Protein AF-A0AAV4QYT4-F1 (afdb_monomer_lite)

Foldseek 3Di:
DDPVVVVVVVVVVVVVVVVVVVVPDPPPVVVVVVVVVVVVVVVVVVVVCVVVDPPVPVPVCFAQDLVVCVVVVVQDFAKDWGQHPDPVCVRPIDIDTHDHDD

Sequence (102 aa):
MDSRLIVYLSLFHCFLLSINAHNGLSTDCDANTKTCNYLDIAAEMIKSAKESCHLCKNVENKPIDCEELLRNGHNTSKIYTIWPKSRILNGKPIEVFLRYGH

pLDDT: mean 82.12, std 14.62, range [45.16, 97.06]

InterPro domains:
  IPR014716 Fibrinogen, alpha/beta/gamma chain, C-terminal globular, subdomain 1 [G3DSA:3.90.215.10] (22-100)

Structure (mmCIF, N/CA/C/O backbone):
data_AF-A0AAV4QYT4-F1
#
_entry.id   AF-A0AAV4QYT4-F1
#
loop_
_atom_site.group_PDB
_atom_site.id
_atom_site.type_symbol
_atom_site.label_atom_id
_atom_site.label_alt_id
_atom_site.label_comp_id
_atom_site.label_asym_id
_atom_site.label_entity_id
_atom_site.label_seq_id
_atom_site.pdbx_PDB_ins_code
_atom_site.Cartn_x
_atom_site.Cartn_y
_atom_site.Cartn_z
_atom_site.occupancy
_atom_site.B_iso_or_equiv
_atom_site.auth_seq_id
_atom_site.auth_comp_id
_atom_site.auth_asym_id
_atom_site.auth_atom_id
_atom_site.pdbx_PDB_model_num
ATOM 1 N N . MET A 1 1 ? -66.312 -12.386 64.294 1.00 56.69 1 MET A N 1
ATOM 2 C CA . MET A 1 1 ? -65.024 -12.077 63.635 1.00 56.69 1 MET A CA 1
ATOM 3 C C . MET A 1 1 ? -64.505 -10.791 64.240 1.00 56.69 1 MET A C 1
ATOM 5 O O . MET A 1 1 ? -65.160 -9.768 64.088 1.00 56.69 1 MET A O 1
ATOM 9 N N . ASP A 1 2 ? -63.406 -10.860 64.988 1.00 82.94 2 ASP A N 1
ATOM 10 C CA . ASP A 1 2 ? -62.863 -9.709 65.710 1.00 82.94 2 ASP A CA 1
ATOM 11 C C . ASP A 1 2 ? -62.291 -8.673 64.743 1.00 82.94 2 ASP A C 1
ATOM 13 O O . ASP A 1 2 ? -61.439 -8.979 63.908 1.00 82.94 2 ASP A O 1
ATOM 17 N N . SER A 1 3 ? -62.725 -7.422 64.880 1.00 78.31 3 SER A N 1
ATOM 18 C CA . SER A 1 3 ? -62.263 -6.284 64.074 1.00 78.31 3 SER A CA 1
ATOM 19 C C . SER A 1 3 ? -60.742 -6.104 64.122 1.00 78.31 3 SER A C 1
ATOM 21 O O . SER A 1 3 ? -60.136 -5.664 63.149 1.00 78.31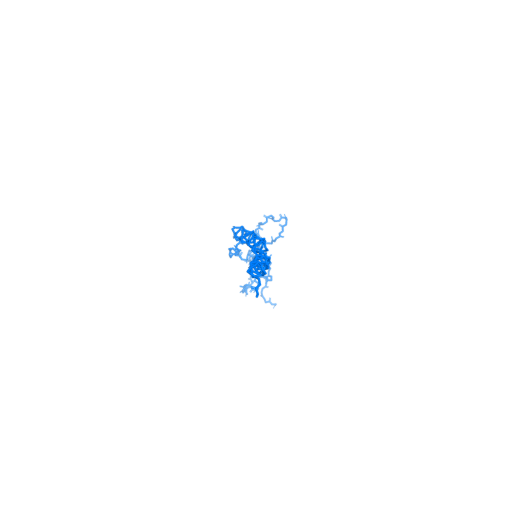 3 SER A O 1
ATOM 23 N N . ARG A 1 4 ? -60.098 -6.542 65.210 1.00 85.88 4 ARG A N 1
ATOM 24 C CA . ARG A 1 4 ? -58.635 -6.573 65.342 1.00 85.88 4 ARG A CA 1
ATOM 25 C C . ARG A 1 4 ? -57.973 -7.561 64.381 1.00 85.88 4 ARG A C 1
ATOM 27 O O . ARG A 1 4 ? -56.950 -7.231 63.793 1.00 85.88 4 ARG A O 1
ATOM 34 N N . LEU A 1 5 ? -58.574 -8.732 64.168 1.00 85.38 5 LEU A N 1
ATOM 35 C CA . LEU A 1 5 ? -58.053 -9.755 63.257 1.00 85.38 5 LEU A CA 1
ATOM 36 C C . LEU A 1 5 ? -58.064 -9.264 61.802 1.00 85.38 5 LEU A C 1
ATOM 38 O O . LEU A 1 5 ? -57.114 -9.499 61.060 1.00 85.38 5 LEU A O 1
ATOM 42 N N . ILE A 1 6 ? -59.105 -8.520 61.419 1.00 87.44 6 ILE A N 1
ATOM 43 C CA . ILE A 1 6 ? -59.235 -7.923 60.081 1.00 87.44 6 ILE A CA 1
ATOM 44 C C . ILE A 1 6 ? -58.146 -6.865 59.852 1.00 87.44 6 ILE A C 1
ATOM 46 O O . ILE A 1 6 ? -57.510 -6.853 58.799 1.00 87.44 6 ILE A O 1
ATOM 50 N N . VAL A 1 7 ? -57.874 -6.023 60.856 1.00 90.50 7 VAL A N 1
ATOM 51 C CA . VAL A 1 7 ? -56.804 -5.017 60.779 1.00 90.50 7 VAL A CA 1
ATOM 52 C C . VAL A 1 7 ? -55.437 -5.687 60.617 1.00 90.50 7 VAL A C 1
ATOM 54 O O . VAL A 1 7 ? -54.686 -5.306 59.721 1.00 90.50 7 VAL A O 1
ATOM 57 N N . TYR A 1 8 ? -55.132 -6.737 61.386 1.00 89.56 8 TYR A N 1
ATOM 58 C CA . TYR A 1 8 ? -53.863 -7.461 61.239 1.00 89.56 8 TYR A CA 1
ATOM 59 C C . TYR A 1 8 ? -53.699 -8.119 59.863 1.00 89.56 8 TYR A C 1
ATOM 61 O O . TYR A 1 8 ? -52.627 -8.020 59.268 1.00 89.56 8 TYR A O 1
ATOM 69 N N . LEU A 1 9 ? -54.758 -8.729 59.320 1.00 86.31 9 LEU A N 1
ATOM 70 C CA . LEU A 1 9 ? -54.727 -9.334 57.983 1.00 86.31 9 LEU A CA 1
ATOM 71 C C . LEU A 1 9 ? -54.516 -8.294 56.873 1.00 86.31 9 LEU A C 1
ATOM 73 O O . LEU A 1 9 ? -53.790 -8.568 55.915 1.00 86.31 9 LEU A O 1
ATOM 77 N N . SER A 1 10 ? -55.103 -7.100 57.021 1.00 83.00 10 SER A N 1
ATOM 78 C CA . SER A 1 10 ? -54.924 -5.992 56.074 1.00 83.00 10 SER A CA 1
ATOM 79 C C . SER A 1 10 ? -53.496 -5.436 56.091 1.00 83.00 10 SER A C 1
ATOM 81 O O . SER A 1 10 ? -52.894 -5.244 55.037 1.00 83.00 10 SER A O 1
ATOM 83 N N . LEU A 1 11 ? -52.909 -5.271 57.281 1.00 85.00 11 LEU A N 1
ATOM 84 C CA . LEU A 1 11 ? -51.526 -4.819 57.444 1.00 85.00 11 LEU A CA 1
ATOM 85 C C . LEU A 1 11 ? -50.533 -5.842 56.885 1.00 85.00 11 LEU A C 1
ATOM 87 O O . LEU A 1 11 ? -49.579 -5.467 56.206 1.00 85.00 11 LEU A O 1
ATOM 91 N N . PHE A 1 12 ? -50.785 -7.131 57.117 1.00 87.38 12 PHE A N 1
ATOM 92 C CA . PHE A 1 12 ? -49.956 -8.210 56.589 1.00 87.38 12 PHE A CA 1
ATOM 93 C C . PHE A 1 12 ? -50.006 -8.277 55.055 1.00 87.38 12 PHE A C 1
ATOM 95 O O . PHE A 1 12 ? -48.963 -8.398 54.416 1.00 87.38 12 PHE A O 1
ATOM 102 N N . HIS A 1 13 ? -51.186 -8.111 54.448 1.00 83.25 13 HIS A N 1
ATOM 103 C CA . HIS A 1 13 ? -51.311 -8.015 52.989 1.00 83.25 13 HIS A CA 1
ATOM 104 C C . HIS A 1 13 ? -50.561 -6.807 52.417 1.00 83.25 13 HIS A C 1
ATOM 106 O O . HIS A 1 13 ? -49.842 -6.954 51.431 1.00 83.25 13 HIS A O 1
ATOM 112 N N . CYS A 1 14 ? -50.664 -5.632 53.045 1.00 81.75 14 CYS A N 1
ATOM 113 C CA . CYS A 1 14 ? -49.904 -4.451 52.623 1.00 81.75 14 CYS A CA 1
ATOM 114 C C . CYS A 1 14 ? -48.387 -4.668 52.720 1.00 81.75 14 CYS A C 1
ATOM 116 O O . CYS A 1 14 ? -47.639 -4.257 51.829 1.00 81.75 14 CYS A O 1
ATOM 118 N N . PHE A 1 15 ? -47.924 -5.346 53.771 1.00 82.00 15 PHE A N 1
ATOM 119 C CA . PHE A 1 15 ? -46.514 -5.684 53.941 1.00 82.00 15 PHE A CA 1
ATOM 120 C C . PHE A 1 15 ? -46.019 -6.646 52.847 1.00 82.00 15 PHE A C 1
ATOM 122 O O . PHE A 1 15 ? -44.984 -6.393 52.233 1.00 82.00 15 PHE A O 1
ATOM 129 N N . LEU A 1 16 ? -46.795 -7.687 52.518 1.00 77.81 16 LEU A N 1
ATOM 130 C CA . LEU A 1 16 ? -46.474 -8.617 51.426 1.00 77.81 16 LEU A CA 1
ATOM 131 C C . LEU A 1 16 ? -46.456 -7.938 50.045 1.00 77.81 16 LEU A C 1
ATOM 133 O O . LEU A 1 16 ? -45.570 -8.217 49.237 1.00 77.81 16 LEU A O 1
ATOM 137 N N . LEU A 1 17 ? -47.383 -7.010 49.781 1.00 71.62 17 LEU A N 1
ATOM 138 C CA . LEU A 1 17 ? -47.386 -6.211 48.546 1.00 71.62 17 LEU A CA 1
ATOM 139 C C . LEU A 1 17 ? -46.139 -5.320 48.434 1.00 71.62 17 LEU A C 1
ATOM 141 O O . LEU A 1 17 ? -45.583 -5.173 47.347 1.00 71.62 17 LEU A O 1
ATOM 145 N N . SER A 1 18 ? -45.664 -4.780 49.558 1.00 71.69 18 SER A N 1
ATOM 146 C CA . SER A 1 18 ? -44.479 -3.914 49.610 1.00 71.69 18 SER A CA 1
ATOM 147 C C . SER A 1 18 ? -43.177 -4.688 49.356 1.00 71.69 18 SER A C 1
ATOM 149 O O . SER A 1 18 ? -42.279 -4.180 48.687 1.00 71.69 18 SER A O 1
ATOM 151 N N . ILE A 1 19 ? -43.086 -5.938 49.828 1.00 69.44 19 ILE A N 1
ATOM 152 C CA . ILE A 1 19 ? -41.930 -6.819 49.578 1.00 69.44 19 ILE A CA 1
ATOM 153 C C . ILE A 1 19 ? -41.856 -7.224 48.099 1.00 69.44 19 ILE A C 1
ATOM 155 O O . ILE A 1 19 ? -40.779 -7.204 47.504 1.00 69.44 19 ILE A O 1
ATOM 159 N N . ASN A 1 20 ? -42.996 -7.535 47.475 1.00 61.56 20 ASN A N 1
ATOM 160 C CA . ASN A 1 20 ? -43.037 -7.896 46.054 1.00 61.56 20 ASN A CA 1
ATOM 161 C C . ASN A 1 20 ? -42.739 -6.702 45.130 1.00 61.56 20 ASN A C 1
ATOM 163 O O . ASN A 1 20 ? -42.168 -6.894 44.059 1.00 61.56 20 ASN A O 1
ATOM 167 N N . ALA A 1 21 ? -43.065 -5.475 45.552 1.00 58.72 21 ALA A N 1
ATOM 168 C CA . ALA A 1 21 ? -42.757 -4.256 44.803 1.00 58.72 21 ALA A CA 1
ATOM 169 C C . ALA A 1 21 ? -41.251 -3.927 44.769 1.00 58.72 21 ALA A C 1
ATOM 171 O O . ALA A 1 21 ? -40.775 -3.353 43.792 1.00 58.72 21 ALA A O 1
ATOM 172 N N . HIS A 1 22 ? -40.482 -4.325 45.789 1.00 53.75 22 HIS A N 1
ATOM 173 C CA . HIS A 1 22 ? -39.031 -4.094 45.839 1.00 53.75 22 HIS A CA 1
ATOM 174 C C . HIS A 1 22 ? -38.228 -5.087 44.972 1.00 53.75 22 HIS A C 1
ATOM 176 O O . HIS A 1 22 ? -37.105 -4.797 44.570 1.00 53.75 22 HIS A O 1
ATOM 182 N N . ASN A 1 23 ? -38.812 -6.238 44.622 1.00 53.34 23 ASN A N 1
ATOM 183 C CA . ASN A 1 23 ? -38.145 -7.270 43.817 1.00 53.34 23 ASN A CA 1
ATOM 184 C C . ASN A 1 23 ? -38.396 -7.132 42.300 1.00 53.34 23 ASN A C 1
ATOM 186 O O . ASN A 1 23 ? -37.897 -7.940 41.522 1.00 53.34 23 ASN A O 1
ATOM 190 N N . GLY A 1 24 ? -39.162 -6.120 41.874 1.00 52.72 24 GLY A N 1
ATOM 191 C CA . GLY A 1 24 ? -39.573 -5.918 40.480 1.00 52.72 24 GLY A CA 1
ATOM 192 C C . GLY A 1 24 ? -38.730 -4.935 39.662 1.00 52.72 24 GLY A C 1
ATOM 193 O O . GLY A 1 24 ? -39.063 -4.692 38.506 1.00 52.72 24 GLY A O 1
ATOM 194 N N . LEU A 1 25 ? -37.660 -4.359 40.216 1.00 48.84 25 LEU A N 1
ATOM 195 C CA . LEU A 1 25 ? -36.810 -3.416 39.484 1.00 48.84 25 LEU A CA 1
ATOM 196 C C . LEU A 1 25 ? -35.329 -3.740 39.689 1.00 48.84 25 LEU A C 1
ATOM 198 O O . LEU A 1 25 ? -34.563 -2.957 40.242 1.00 48.84 25 LEU A O 1
ATOM 202 N N . SER A 1 26 ? -34.915 -4.915 39.215 1.00 45.16 26 SER A N 1
ATOM 203 C CA . SER A 1 26 ? -33.522 -5.075 38.810 1.00 45.16 26 SER A CA 1
ATOM 204 C C . SER A 1 26 ? -33.351 -4.253 37.534 1.00 45.16 26 SER A C 1
ATOM 206 O O . SER A 1 26 ? -33.827 -4.624 36.463 1.00 45.16 26 SER A O 1
ATOM 208 N N . THR A 1 27 ? -32.782 -3.059 37.677 1.00 56.50 27 THR A N 1
ATOM 209 C CA . THR A 1 27 ? -32.425 -2.182 36.566 1.00 56.50 27 THR A CA 1
ATOM 210 C C . THR A 1 27 ? -31.319 -2.844 35.747 1.00 56.50 27 THR A C 1
ATOM 212 O O . THR A 1 27 ? -30.136 -2.593 35.964 1.00 56.50 27 THR A O 1
ATOM 215 N N . ASP A 1 28 ? -31.715 -3.649 34.764 1.00 52.94 28 ASP A N 1
ATOM 216 C CA . ASP A 1 28 ? -30.861 -4.193 33.692 1.00 52.94 28 ASP A CA 1
ATOM 217 C C . ASP A 1 28 ? -30.198 -3.079 32.838 1.00 52.94 28 ASP A C 1
ATOM 219 O O . ASP A 1 28 ? -29.363 -3.299 31.963 1.00 52.94 28 ASP A O 1
ATOM 223 N N . CYS A 1 29 ? -30.534 -1.820 33.129 1.00 57.59 29 CYS A N 1
ATOM 224 C CA . CYS A 1 29 ? -29.972 -0.624 32.524 1.00 57.59 29 CYS A CA 1
ATOM 225 C C . CYS A 1 29 ? -28.458 -0.457 32.768 1.00 57.59 29 CYS A C 1
ATOM 227 O O . CYS A 1 29 ? -27.801 0.172 31.942 1.00 57.59 29 CYS A O 1
ATOM 229 N N . ASP A 1 30 ? -27.884 -1.017 33.843 1.00 56.38 30 ASP A N 1
ATOM 230 C CA . ASP A 1 30 ? -26.437 -0.900 34.132 1.00 56.38 30 ASP A CA 1
ATOM 231 C C . ASP A 1 30 ? -25.560 -1.800 33.234 1.00 56.38 30 ASP A C 1
ATOM 233 O O . ASP A 1 30 ? -24.388 -1.512 32.991 1.00 56.38 30 ASP A O 1
ATOM 237 N N . ALA A 1 31 ? -26.121 -2.879 32.679 1.00 59.44 31 ALA A N 1
ATOM 238 C CA . ALA A 1 31 ? -25.411 -3.715 31.710 1.00 59.44 31 ALA A CA 1
ATOM 239 C C . ALA A 1 31 ? -25.330 -3.037 30.330 1.00 59.44 31 ALA A C 1
ATOM 241 O O . ALA A 1 31 ? -24.333 -3.173 29.616 1.00 59.44 31 ALA A O 1
ATOM 242 N N . ASN A 1 32 ? -26.358 -2.261 29.972 1.00 61.66 32 ASN A N 1
ATOM 243 C CA . ASN A 1 32 ? -26.449 -1.576 28.685 1.00 61.66 32 ASN A CA 1
ATOM 244 C C . ASN A 1 32 ? -25.514 -0.355 28.589 1.00 61.66 32 ASN A C 1
ATOM 246 O O . ASN A 1 32 ? -24.948 -0.094 27.532 1.00 61.66 32 ASN A O 1
ATOM 250 N N . THR A 1 33 ? -25.266 0.361 29.691 1.00 73.62 33 THR A N 1
ATOM 251 C CA . THR A 1 33 ? -24.356 1.526 29.696 1.00 73.62 33 THR A CA 1
ATOM 252 C C . THR A 1 33 ? -22.931 1.153 29.284 1.00 73.62 33 THR A C 1
ATOM 254 O O . THR A 1 33 ? -22.310 1.862 28.495 1.00 73.62 33 THR A O 1
ATOM 257 N N . LYS A 1 34 ? -22.422 0.006 29.751 1.00 81.12 34 LYS A N 1
ATOM 258 C CA . LYS A 1 34 ? -21.098 -0.509 29.363 1.00 81.12 34 LYS A CA 1
ATOM 259 C C . LYS A 1 34 ? -21.047 -0.824 27.872 1.00 81.12 34 LYS A C 1
ATOM 261 O O . LYS A 1 34 ? -20.113 -0.408 27.194 1.00 81.12 34 LYS A O 1
ATOM 266 N N . THR A 1 35 ? -22.065 -1.513 27.362 1.00 83.19 35 THR A N 1
ATOM 267 C CA . THR A 1 35 ? -22.177 -1.864 25.941 1.00 83.19 35 THR A CA 1
ATOM 268 C C . THR A 1 35 ? -22.227 -0.622 25.052 1.00 83.19 35 THR A C 1
ATOM 270 O O . THR A 1 35 ? -21.488 -0.560 24.071 1.00 83.19 35 THR A O 1
ATOM 273 N N . CYS A 1 36 ? -23.013 0.395 25.419 1.00 81.94 36 CYS A N 1
ATOM 274 C CA . CYS A 1 36 ? -23.046 1.678 24.712 1.00 81.94 36 CYS A CA 1
ATOM 275 C C . CYS A 1 36 ? -21.670 2.359 24.691 1.00 81.94 36 CYS A C 1
ATOM 277 O O . CYS A 1 36 ? -21.207 2.751 23.624 1.00 81.94 36 CYS A O 1
ATOM 279 N N . ASN A 1 37 ? -20.965 2.400 25.826 1.00 91.12 37 ASN A N 1
ATOM 280 C CA . ASN A 1 37 ? -19.626 2.992 25.894 1.00 91.12 37 ASN A CA 1
ATOM 281 C C . ASN A 1 37 ? -18.621 2.270 24.981 1.00 91.12 37 ASN A C 1
ATOM 283 O O . ASN A 1 37 ? -17.818 2.914 24.310 1.00 91.12 37 ASN A O 1
ATOM 287 N N . TYR A 1 38 ? -18.657 0.933 24.926 1.00 92.62 38 TYR A N 1
ATOM 288 C CA . TYR A 1 38 ? -17.790 0.175 24.017 1.00 92.62 38 TYR A CA 1
ATOM 289 C C . TYR A 1 38 ? -18.090 0.475 22.544 1.00 92.62 38 TYR A C 1
ATOM 291 O O . TYR A 1 38 ? -17.162 0.560 21.737 1.00 92.62 38 TYR A O 1
ATOM 299 N N . LEU A 1 39 ? -19.366 0.647 22.191 1.00 93.75 39 LEU A N 1
ATOM 300 C CA . LEU A 1 39 ? -19.780 0.991 20.832 1.00 93.75 39 LEU A CA 1
ATOM 301 C C . LEU A 1 39 ? -19.333 2.403 20.438 1.00 93.75 39 LEU A C 1
ATOM 303 O O . LEU A 1 39 ? -18.850 2.583 19.319 1.00 93.75 39 LEU A O 1
ATOM 307 N N . ASP A 1 40 ? -19.414 3.370 21.351 1.00 95.62 40 ASP A N 1
ATOM 308 C CA . ASP A 1 40 ? -18.951 4.740 21.109 1.00 95.62 40 ASP A CA 1
ATOM 309 C C . ASP A 1 40 ? -17.436 4.792 20.874 1.00 95.62 40 ASP A C 1
ATOM 311 O O . ASP A 1 40 ? -16.977 5.386 19.895 1.00 95.62 40 ASP A O 1
ATOM 315 N N . ILE A 1 41 ? -16.656 4.081 21.697 1.00 96.12 41 ILE A N 1
ATOM 316 C CA . ILE A 1 41 ? -15.201 3.964 21.515 1.00 96.12 41 ILE A CA 1
ATOM 317 C C . ILE A 1 41 ? -14.882 3.302 20.166 1.00 96.12 41 ILE A C 1
ATOM 319 O O . ILE A 1 41 ? -14.009 3.762 19.429 1.00 96.12 41 ILE A O 1
ATOM 323 N N . ALA A 1 42 ? -15.598 2.233 19.799 1.00 97.06 42 ALA A N 1
ATOM 324 C CA . ALA A 1 42 ? -15.417 1.580 18.504 1.00 97.06 42 ALA A CA 1
ATOM 325 C C . ALA A 1 42 ? -15.717 2.530 17.334 1.00 97.06 42 ALA A C 1
ATOM 327 O O . ALA A 1 42 ? -14.951 2.579 16.368 1.00 97.06 42 ALA A O 1
ATOM 328 N N . ALA A 1 43 ? -16.791 3.315 17.425 1.00 96.69 43 ALA A N 1
ATOM 329 C CA . ALA A 1 43 ? -17.152 4.299 16.412 1.00 96.69 43 ALA A CA 1
ATOM 330 C C . ALA A 1 43 ? -16.087 5.400 16.271 1.00 96.69 43 ALA A C 1
ATOM 332 O O . ALA A 1 43 ? -15.727 5.764 15.147 1.00 96.69 43 ALA A O 1
ATOM 333 N N . GLU A 1 44 ? -15.536 5.887 17.384 1.00 96.75 44 GLU A N 1
ATOM 334 C CA . GLU A 1 44 ? -14.462 6.883 17.396 1.00 96.75 44 GLU A CA 1
ATOM 335 C C . GLU A 1 44 ? -13.169 6.348 16.765 1.00 96.75 44 GLU A C 1
ATOM 337 O O . GLU A 1 44 ? -12.556 7.017 15.925 1.00 96.75 44 GLU A O 1
ATOM 342 N N . MET A 1 45 ? -12.785 5.111 17.096 1.00 95.56 45 MET A N 1
ATOM 343 C CA . MET A 1 45 ? -11.631 4.450 16.483 1.00 95.56 45 MET A CA 1
ATOM 344 C C . MET A 1 45 ? -11.818 4.279 14.974 1.00 95.56 45 MET A C 1
ATOM 346 O O . MET A 1 45 ? -10.905 4.572 14.204 1.00 95.56 45 MET A O 1
ATOM 350 N N . ILE A 1 46 ? -13.006 3.858 14.528 1.00 95.19 46 ILE A N 1
ATOM 351 C CA . ILE A 1 46 ? -13.318 3.714 13.098 1.00 95.19 46 ILE A CA 1
ATOM 352 C C . ILE A 1 46 ? -13.265 5.072 12.392 1.00 95.19 46 ILE A C 1
ATOM 354 O O . ILE A 1 46 ? -12.747 5.164 11.278 1.00 95.19 46 ILE A O 1
ATOM 358 N N . LYS A 1 47 ? -13.791 6.130 13.015 1.00 94.94 47 LYS A N 1
ATOM 359 C CA . LYS A 1 47 ? -13.746 7.489 12.466 1.00 94.94 47 LYS A CA 1
ATOM 360 C C . LYS A 1 47 ? -12.299 7.963 12.298 1.00 94.94 47 LYS A C 1
ATOM 362 O O . LYS A 1 47 ? -11.918 8.353 11.197 1.00 94.94 47 LYS A O 1
ATOM 367 N N . SER A 1 48 ? -11.484 7.820 13.338 1.00 90.75 48 SER A N 1
ATOM 368 C CA . SER A 1 48 ? -10.058 8.176 13.318 1.00 90.75 48 SER A CA 1
ATOM 369 C C . SER A 1 48 ? -9.276 7.357 12.283 1.00 90.75 48 SER A C 1
ATOM 371 O O . SER A 1 48 ? -8.429 7.879 11.552 1.00 90.75 48 SER A O 1
ATOM 373 N N . ALA A 1 49 ? -9.595 6.066 12.159 1.00 89.38 49 ALA A N 1
ATOM 374 C CA . ALA A 1 49 ? -9.017 5.192 11.146 1.00 89.38 49 ALA A CA 1
ATOM 375 C C . ALA A 1 49 ? -9.399 5.629 9.728 1.00 89.38 49 ALA A C 1
ATOM 377 O O . ALA A 1 49 ? -8.561 5.581 8.841 1.00 89.38 49 ALA A O 1
ATOM 378 N N . LYS A 1 50 ? -10.633 6.091 9.490 1.00 86.81 50 LYS A N 1
ATOM 379 C CA . LYS A 1 50 ? -11.051 6.624 8.182 1.00 86.81 50 LYS A CA 1
ATOM 380 C C . LYS A 1 50 ? -10.358 7.938 7.834 1.00 86.81 50 LYS A C 1
ATOM 382 O O . LYS A 1 50 ? -10.019 8.138 6.675 1.00 86.81 50 LYS A O 1
ATOM 387 N N . GLU A 1 51 ? -10.130 8.807 8.813 1.00 84.88 51 GLU A N 1
ATOM 388 C CA . GLU A 1 51 ? -9.417 10.077 8.615 1.00 84.88 51 GLU A CA 1
ATOM 389 C C . GLU A 1 51 ? -7.928 9.860 8.299 1.00 84.88 51 GLU A C 1
ATOM 391 O O . GLU A 1 51 ? -7.358 10.559 7.463 1.00 84.88 51 GLU A O 1
ATOM 396 N N . SER A 1 52 ? -7.314 8.845 8.914 1.00 78.06 52 SER A N 1
ATOM 397 C CA . SER A 1 52 ? -5.942 8.399 8.622 1.00 78.06 52 SER A CA 1
ATOM 398 C C . SER A 1 52 ? -5.853 7.395 7.466 1.00 78.06 52 SER A C 1
ATOM 400 O O . SER A 1 52 ? -4.759 7.083 6.987 1.00 78.06 52 SER A O 1
ATOM 402 N N . CYS A 1 53 ? -6.993 6.905 6.971 1.00 73.81 53 CYS A N 1
ATOM 403 C CA . CYS A 1 53 ? -7.064 6.057 5.796 1.00 73.81 53 CYS A CA 1
ATOM 404 C C . CYS A 1 53 ? -6.799 6.928 4.576 1.00 73.81 53 CYS A C 1
ATOM 406 O O . CYS A 1 53 ? -7.693 7.503 3.952 1.00 73.81 53 CYS A O 1
ATOM 408 N N . HIS A 1 54 ? -5.533 6.975 4.190 1.00 71.56 54 HIS A N 1
ATOM 409 C CA . HIS A 1 54 ? -5.190 7.239 2.814 1.00 71.56 54 HIS A CA 1
ATOM 410 C C . HIS A 1 54 ? -5.782 6.090 1.993 1.00 71.56 54 HIS A C 1
ATOM 412 O O . HIS A 1 54 ? -5.134 5.064 1.793 1.00 71.56 54 HIS A O 1
ATOM 418 N N . LEU A 1 55 ? -7.026 6.250 1.517 1.00 63.41 55 LEU A N 1
ATOM 419 C CA . LEU A 1 55 ? -7.467 5.574 0.301 1.00 63.41 55 LEU A CA 1
ATOM 420 C C . LEU A 1 55 ? -6.289 5.715 -0.648 1.00 63.41 55 LEU A C 1
ATOM 422 O O . LEU A 1 55 ? -5.858 6.851 -0.873 1.00 63.41 55 LEU A O 1
ATOM 426 N N . CYS A 1 56 ? -5.711 4.597 -1.090 1.00 58.12 56 CYS A N 1
ATOM 427 C CA . CYS A 1 56 ? -4.649 4.578 -2.083 1.00 58.12 56 CYS A CA 1
ATOM 428 C C . CYS A 1 56 ? -5.185 5.325 -3.306 1.00 58.12 56 CYS A C 1
ATOM 430 O O . CYS A 1 56 ? -5.796 4.721 -4.182 1.00 58.12 56 CYS A O 1
ATOM 432 N N . LYS A 1 57 ? -5.056 6.659 -3.305 1.00 54.28 57 LYS A N 1
ATOM 433 C CA . LYS A 1 57 ? -5.430 7.559 -4.386 1.00 54.28 57 LYS A CA 1
ATOM 434 C C . LYS A 1 57 ? -4.661 7.012 -5.547 1.00 54.28 57 LYS A C 1
ATOM 436 O O . LYS A 1 57 ? -3.446 7.162 -5.470 1.00 54.28 57 LYS A O 1
ATOM 441 N N . ASN A 1 58 ? -5.360 6.331 -6.469 1.00 54.78 58 ASN A N 1
ATOM 442 C CA . ASN A 1 58 ? -4.830 5.649 -7.647 1.00 54.78 58 ASN A CA 1
ATOM 443 C C . ASN A 1 58 ? -3.341 5.895 -7.735 1.00 54.78 58 ASN A C 1
ATOM 445 O O . ASN A 1 58 ? -2.916 6.886 -8.331 1.00 54.78 58 ASN A O 1
ATOM 449 N N . VAL A 1 59 ? -2.578 5.095 -6.980 1.00 57.69 59 VAL A N 1
ATOM 450 C CA . VAL A 1 59 ? -1.135 5.149 -7.109 1.00 57.69 59 VAL A CA 1
ATOM 451 C C . VAL A 1 59 ? -1.009 4.731 -8.549 1.00 57.69 59 VAL A C 1
ATOM 453 O O . VAL A 1 59 ? -1.383 3.604 -8.865 1.00 57.69 59 VAL A O 1
ATOM 456 N N . GLU A 1 60 ? -0.699 5.674 -9.440 1.00 63.41 60 GLU A N 1
ATOM 457 C CA . GLU A 1 60 ? -0.357 5.343 -10.810 1.00 63.41 60 GLU A CA 1
ATOM 458 C C . GLU A 1 60 ? 0.666 4.232 -10.641 1.00 63.41 60 GLU A C 1
ATOM 460 O O . GLU A 1 60 ? 1.742 4.483 -10.087 1.00 63.41 60 GLU A O 1
ATOM 465 N N . ASN A 1 61 ? 0.243 2.989 -10.900 1.00 72.56 61 ASN A N 1
ATOM 466 C CA . ASN A 1 61 ? 0.996 1.804 -10.528 1.00 72.56 61 ASN A CA 1
ATOM 467 C C . ASN A 1 61 ? 2.155 1.777 -11.505 1.00 72.56 61 ASN A C 1
ATOM 469 O O . ASN A 1 61 ? 2.074 1.231 -12.604 1.00 72.56 61 ASN A O 1
ATOM 473 N N . LYS A 1 62 ? 3.191 2.521 -11.129 1.00 87.25 62 LYS A N 1
ATOM 474 C CA . LYS A 1 62 ? 4.403 2.686 -11.892 1.00 87.25 62 LYS A CA 1
ATOM 475 C C . LYS A 1 62 ? 5.024 1.301 -11.974 1.00 87.25 62 LYS A C 1
ATOM 477 O O . LYS A 1 62 ? 5.275 0.715 -10.919 1.00 87.25 62 LYS A O 1
ATOM 482 N N . PRO A 1 63 ? 5.237 0.779 -13.188 1.00 90.88 63 PRO A N 1
ATOM 483 C CA . PRO A 1 63 ? 5.727 -0.575 -13.359 1.00 90.88 63 PRO A CA 1
ATOM 484 C C . PRO A 1 63 ? 7.074 -0.704 -12.654 1.00 90.88 63 PRO A C 1
ATOM 486 O O . PRO A 1 63 ? 7.969 0.125 -12.854 1.00 90.88 63 PRO A O 1
ATOM 489 N N . ILE A 1 64 ? 7.199 -1.712 -11.793 1.00 93.62 64 ILE A N 1
ATOM 490 C CA . ILE A 1 64 ? 8.443 -1.957 -11.052 1.00 93.62 64 ILE A CA 1
ATOM 491 C C . ILE A 1 64 ? 9.467 -2.721 -11.893 1.00 93.62 64 ILE A C 1
ATOM 493 O O . ILE A 1 64 ? 10.666 -2.622 -11.629 1.00 93.62 64 ILE A O 1
ATOM 497 N N . ASP A 1 65 ? 8.992 -3.454 -12.901 1.00 92.81 65 ASP A N 1
ATOM 498 C CA . ASP A 1 65 ? 9.776 -4.304 -13.786 1.00 92.81 65 ASP A CA 1
ATOM 499 C C . ASP A 1 65 ? 9.119 -4.471 -15.175 1.00 92.81 65 ASP A C 1
ATOM 501 O O . ASP A 1 65 ? 8.062 -3.912 -15.488 1.00 92.81 65 ASP A O 1
ATOM 505 N N . CYS A 1 66 ? 9.798 -5.234 -16.035 1.00 93.06 66 CYS A N 1
ATOM 506 C CA . CYS A 1 66 ? 9.343 -5.559 -17.383 1.00 93.06 66 CYS A CA 1
ATOM 507 C C . CYS A 1 66 ? 8.123 -6.493 -17.415 1.00 93.06 66 CYS A C 1
ATOM 509 O O . CYS A 1 66 ? 7.358 -6.443 -18.376 1.00 93.06 66 CYS A O 1
ATOM 511 N N . GLU A 1 67 ? 7.926 -7.336 -16.400 1.00 93.00 67 GLU A N 1
ATOM 512 C CA . GLU A 1 67 ? 6.766 -8.229 -16.328 1.00 93.00 67 GLU A CA 1
ATOM 513 C C . GLU A 1 67 ? 5.488 -7.413 -16.112 1.00 93.00 67 GLU A C 1
ATOM 515 O O . GLU A 1 67 ? 4.484 -7.606 -16.802 1.00 93.00 67 GLU A O 1
ATOM 520 N N . GLU A 1 68 ? 5.543 -6.422 -15.226 1.00 92.81 68 GLU A N 1
ATOM 521 C CA . GLU A 1 68 ? 4.438 -5.506 -14.986 1.00 92.81 68 GLU A CA 1
ATOM 522 C C . GLU A 1 68 ? 4.153 -4.610 -16.198 1.00 92.81 68 GLU A C 1
ATOM 524 O O . GLU A 1 68 ? 2.989 -4.366 -16.517 1.00 92.81 68 GLU A O 1
ATOM 529 N N . LEU A 1 69 ? 5.182 -4.196 -16.950 1.00 92.94 69 LEU A N 1
ATOM 530 C CA . LEU A 1 69 ? 4.986 -3.524 -18.241 1.00 92.94 69 LEU A CA 1
ATOM 531 C C . LEU A 1 69 ? 4.144 -4.377 -19.200 1.00 92.94 69 LEU A C 1
ATOM 533 O O . LEU A 1 69 ? 3.165 -3.868 -19.755 1.00 92.94 69 LEU A O 1
ATOM 537 N N . LEU A 1 70 ? 4.483 -5.660 -19.361 1.00 92.38 70 LEU A N 1
ATOM 538 C CA . LEU A 1 70 ? 3.753 -6.590 -20.230 1.00 92.38 70 LEU A CA 1
ATOM 539 C C . LEU A 1 70 ? 2.312 -6.803 -19.750 1.00 92.38 70 LEU A C 1
ATOM 541 O O . LEU A 1 70 ? 1.382 -6.738 -20.554 1.00 92.38 70 LEU A O 1
ATOM 545 N N . ARG A 1 71 ? 2.104 -6.983 -18.439 1.00 91.44 71 ARG A N 1
ATOM 546 C CA . ARG A 1 71 ? 0.759 -7.098 -17.842 1.00 91.44 71 ARG A CA 1
ATOM 547 C C . ARG A 1 71 ? -0.088 -5.844 -18.054 1.00 91.44 71 ARG A C 1
ATOM 549 O O . ARG A 1 71 ? -1.296 -5.955 -18.237 1.00 91.44 71 ARG A O 1
ATOM 556 N N . ASN A 1 72 ? 0.546 -4.673 -18.095 1.00 90.31 72 ASN A N 1
ATOM 557 C CA . ASN A 1 72 ? -0.098 -3.396 -18.402 1.00 90.31 72 ASN A CA 1
ATOM 558 C C . ASN A 1 72 ? -0.382 -3.202 -19.908 1.00 90.31 72 ASN A C 1
ATOM 560 O O . ASN A 1 72 ? -0.844 -2.136 -20.307 1.00 90.31 72 ASN A O 1
ATOM 564 N N . GLY A 1 73 ? -0.114 -4.207 -20.752 1.00 91.00 73 GLY A N 1
ATOM 565 C CA . GLY A 1 73 ? -0.409 -4.190 -22.187 1.00 91.00 73 GLY A CA 1
ATOM 566 C C . GLY A 1 73 ? 0.703 -3.609 -23.064 1.00 91.00 73 GLY A C 1
ATOM 567 O O . GLY A 1 73 ? 0.483 -3.349 -24.249 1.00 91.00 73 GLY A O 1
ATOM 568 N N . HIS A 1 74 ? 1.904 -3.396 -22.519 1.00 91.75 74 HIS A N 1
ATOM 569 C CA . HIS A 1 74 ? 3.038 -2.878 -23.284 1.00 91.75 74 HIS A CA 1
ATOM 570 C C . HIS A 1 74 ? 3.687 -3.974 -24.136 1.00 91.75 74 HIS A C 1
ATOM 572 O O . HIS A 1 74 ? 4.686 -4.576 -23.760 1.00 91.75 74 HIS A O 1
ATOM 578 N N . ASN A 1 75 ? 3.137 -4.186 -25.328 1.00 93.38 75 ASN A N 1
ATOM 579 C CA . ASN A 1 75 ? 3.506 -5.278 -26.232 1.00 93.38 75 ASN A CA 1
ATOM 580 C C . ASN A 1 75 ? 4.447 -4.840 -27.368 1.00 93.38 75 ASN A C 1
ATOM 582 O O . ASN A 1 75 ? 4.307 -5.270 -28.510 1.00 93.38 75 ASN A O 1
ATOM 586 N N . THR A 1 76 ? 5.381 -3.928 -27.095 1.00 94.31 76 THR A N 1
ATOM 587 C CA . THR 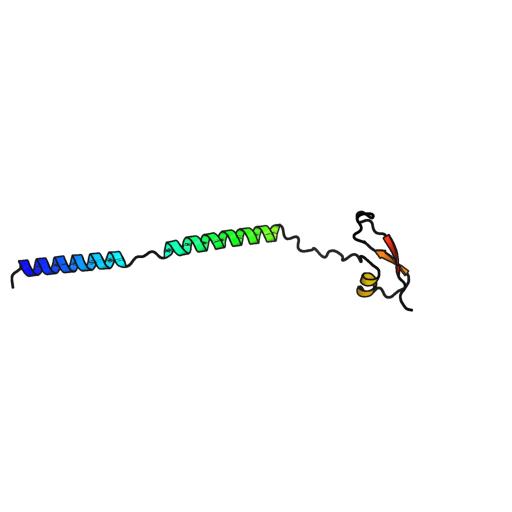A 1 76 ? 6.324 -3.437 -28.114 1.00 94.31 76 THR A CA 1
ATOM 588 C C . THR A 1 76 ? 7.741 -3.422 -27.581 1.00 94.31 76 THR A C 1
ATOM 590 O O . THR A 1 76 ? 7.967 -2.971 -26.462 1.00 94.31 76 THR A O 1
ATOM 593 N N . SER A 1 77 ? 8.695 -3.864 -28.399 1.00 95.75 77 SER A N 1
ATOM 594 C CA . SER A 1 77 ? 10.113 -3.832 -28.045 1.00 95.75 77 SER A CA 1
ATOM 595 C C . SER A 1 77 ? 10.654 -2.408 -28.125 1.00 95.75 77 SER A C 1
ATOM 597 O O . SER A 1 77 ? 10.826 -1.881 -29.224 1.00 95.75 77 SER A O 1
ATOM 599 N N . LYS A 1 78 ? 10.894 -1.768 -26.978 1.00 95.50 78 LYS A N 1
ATOM 600 C CA . LYS A 1 78 ? 11.462 -0.414 -26.885 1.00 95.50 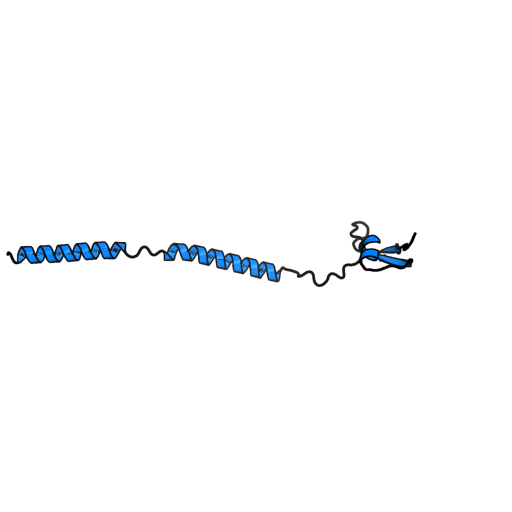78 LYS A CA 1
ATOM 601 C C . LYS A 1 78 ? 11.980 -0.126 -25.478 1.00 95.50 78 LYS A C 1
ATOM 603 O O . LYS A 1 78 ? 11.842 -0.941 -24.569 1.00 95.50 78 LYS A O 1
ATOM 608 N N . ILE A 1 79 ? 12.574 1.050 -25.308 1.00 96.88 79 ILE A N 1
ATOM 609 C CA . ILE A 1 79 ? 12.973 1.555 -23.996 1.00 96.88 79 ILE A CA 1
ATOM 610 C C . ILE A 1 79 ? 11.729 2.041 -23.243 1.00 96.88 79 ILE A C 1
ATOM 612 O O . ILE A 1 79 ? 10.916 2.791 -23.788 1.00 96.88 79 ILE A O 1
ATOM 616 N N . TYR A 1 80 ? 11.596 1.599 -21.997 1.00 95.50 80 TYR A N 1
ATOM 617 C CA . TYR A 1 80 ? 10.562 2.006 -21.055 1.00 95.50 80 TYR A CA 1
ATOM 618 C C . TYR A 1 80 ? 11.186 2.526 -19.767 1.00 95.50 80 TYR A C 1
ATOM 620 O O . TYR A 1 80 ? 12.264 2.095 -19.362 1.00 95.50 80 TYR A O 1
ATOM 628 N N . THR A 1 81 ? 10.465 3.416 -19.094 1.00 95.62 81 THR A N 1
ATOM 629 C CA . THR A 1 81 ? 10.807 3.870 -17.748 1.00 95.62 81 THR A CA 1
ATOM 630 C C . THR A 1 81 ? 10.096 3.000 -16.716 1.00 95.62 81 THR A C 1
ATOM 632 O O . THR A 1 81 ? 8.883 2.805 -16.803 1.00 95.62 81 THR A O 1
ATOM 635 N N . ILE A 1 82 ? 10.844 2.499 -15.733 1.00 95.00 82 ILE A N 1
ATOM 636 C CA . ILE A 1 82 ? 10.321 1.732 -14.594 1.00 95.00 82 ILE A CA 1
ATOM 637 C C . ILE A 1 82 ? 10.728 2.385 -13.269 1.00 95.00 82 ILE A C 1
ATOM 639 O O . ILE A 1 82 ? 11.680 3.169 -13.213 1.00 95.00 82 ILE A O 1
ATOM 643 N N . TRP A 1 83 ? 10.020 2.046 -12.189 1.00 94.50 83 TRP A N 1
ATOM 644 C CA . TRP A 1 83 ? 10.261 2.569 -10.838 1.00 94.50 83 TRP A CA 1
ATOM 645 C C . TRP A 1 83 ? 10.503 1.434 -9.832 1.00 94.50 83 TRP A C 1
ATOM 647 O O . TRP A 1 83 ? 9.630 1.122 -9.017 1.00 94.50 83 TRP A O 1
ATOM 657 N N . PRO A 1 84 ? 11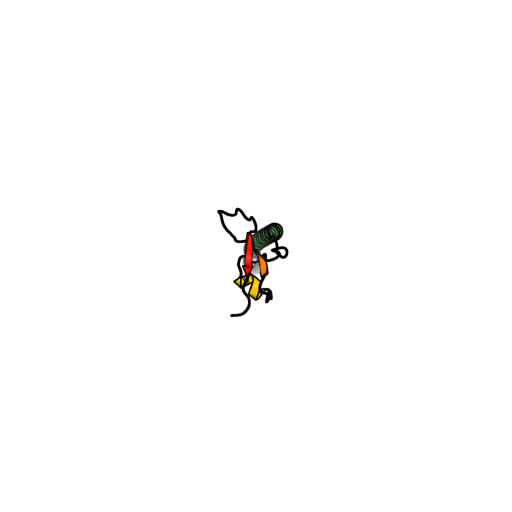.695 0.812 -9.842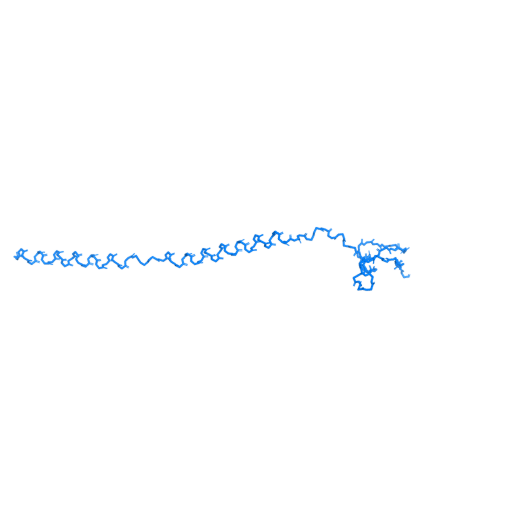 1.00 92.75 84 PRO A N 1
ATOM 658 C CA . PRO A 1 84 ? 12.000 -0.284 -8.937 1.00 92.75 84 PRO A CA 1
ATOM 659 C C . PRO A 1 84 ? 12.038 0.194 -7.484 1.00 92.75 84 PRO A C 1
ATOM 661 O O . PRO A 1 84 ? 12.629 1.230 -7.158 1.00 92.75 84 PRO A O 1
ATOM 664 N N . LYS A 1 85 ? 11.496 -0.616 -6.571 1.00 90.12 85 LYS A N 1
ATOM 665 C CA . LYS A 1 85 ? 11.615 -0.398 -5.122 1.00 90.12 85 LYS A CA 1
ATOM 666 C C . LYS A 1 85 ? 13.009 -0.810 -4.638 1.00 90.12 85 LYS A C 1
ATOM 668 O O . LYS A 1 85 ? 13.178 -1.825 -3.974 1.00 90.12 85 LYS A O 1
ATOM 673 N N . SER A 1 86 ? 14.022 -0.025 -4.999 1.00 87.62 86 SER A N 1
ATOM 674 C CA . SER A 1 86 ? 15.416 -0.259 -4.615 1.00 87.62 86 SER A CA 1
ATOM 675 C C . SER A 1 86 ? 15.915 0.800 -3.637 1.00 87.62 86 SER A C 1
ATOM 677 O O . SER A 1 86 ? 15.796 2.001 -3.888 1.00 87.62 86 SER A O 1
ATOM 679 N N . ARG A 1 87 ? 16.559 0.346 -2.552 1.00 90.50 87 ARG A N 1
ATOM 680 C CA . ARG A 1 87 ? 17.273 1.216 -1.600 1.00 90.50 87 ARG A CA 1
ATOM 681 C C . ARG A 1 87 ? 18.409 1.990 -2.276 1.00 90.50 87 ARG A C 1
ATOM 683 O O . ARG A 1 87 ? 18.748 3.077 -1.845 1.00 90.50 87 ARG A O 1
ATOM 690 N N . ILE A 1 88 ? 18.995 1.436 -3.334 1.00 92.88 88 ILE A N 1
ATOM 691 C CA . ILE A 1 88 ? 20.103 2.075 -4.054 1.00 92.88 88 ILE A CA 1
ATOM 692 C C . ILE A 1 88 ? 19.577 3.233 -4.908 1.00 92.88 88 ILE A C 1
ATOM 694 O O . ILE A 1 88 ? 20.176 4.303 -4.956 1.00 92.88 88 ILE A O 1
ATOM 698 N N . LEU A 1 89 ? 18.430 3.029 -5.562 1.00 89.44 89 LEU A N 1
ATOM 699 C CA . LEU A 1 89 ? 17.837 4.022 -6.457 1.00 89.44 89 LEU A CA 1
ATOM 700 C C . LEU A 1 89 ? 17.089 5.128 -5.700 1.00 89.44 89 LEU A C 1
ATOM 702 O O . LEU A 1 89 ? 16.840 6.178 -6.284 1.00 89.44 89 LEU A O 1
ATOM 706 N N . ASN A 1 90 ? 16.741 4.929 -4.421 1.00 89.06 90 ASN A N 1
ATOM 707 C CA . ASN A 1 90 ? 16.010 5.906 -3.598 1.00 89.06 90 ASN A CA 1
ATOM 708 C C . ASN A 1 90 ? 14.750 6.455 -4.301 1.00 89.06 90 ASN A C 1
ATOM 710 O O . ASN A 1 90 ? 14.476 7.652 -4.278 1.00 89.06 90 ASN A O 1
ATOM 714 N N . GLY A 1 91 ? 14.005 5.575 -4.979 1.00 85.94 91 GLY A N 1
ATOM 715 C CA . GLY A 1 91 ? 12.789 5.935 -5.717 1.00 85.94 91 GLY A CA 1
ATOM 716 C C . GLY A 1 91 ? 13.020 6.627 -7.067 1.00 85.94 91 GLY A C 1
ATOM 717 O O . GLY A 1 91 ? 12.050 7.052 -7.697 1.00 85.94 91 GLY A O 1
ATOM 718 N N . LYS A 1 92 ? 14.270 6.742 -7.535 1.00 91.56 92 LYS A N 1
ATOM 719 C CA . LYS A 1 92 ? 14.572 7.262 -8.874 1.00 91.56 92 LYS A CA 1
ATOM 720 C C . LYS A 1 92 ? 14.174 6.250 -9.960 1.00 91.56 92 LYS A C 1
ATOM 722 O O . LYS A 1 92 ? 14.442 5.058 -9.791 1.00 91.56 92 LYS A O 1
ATOM 727 N N . PRO A 1 93 ? 13.567 6.712 -11.067 1.00 93.94 93 PRO A N 1
ATOM 728 C CA . PRO A 1 93 ? 13.283 5.858 -12.211 1.00 93.94 93 PRO A CA 1
ATOM 729 C C . PRO A 1 93 ? 14.558 5.430 -12.933 1.00 93.94 93 PRO A C 1
ATOM 731 O O . PRO A 1 93 ? 15.576 6.124 -12.881 1.00 93.94 93 PRO A O 1
ATOM 734 N N . ILE A 1 94 ? 14.462 4.319 -13.658 1.00 95.38 94 ILE A N 1
ATOM 735 C CA . ILE A 1 94 ? 15.492 3.860 -14.592 1.00 95.38 94 ILE A CA 1
ATOM 736 C C . ILE A 1 94 ? 14.867 3.509 -15.939 1.00 95.38 94 ILE A C 1
ATOM 738 O O . ILE A 1 94 ? 13.689 3.155 -16.019 1.00 95.38 94 ILE A O 1
ATOM 742 N N . GLU A 1 95 ? 15.670 3.602 -16.991 1.00 96.56 95 GLU A N 1
ATOM 743 C CA . GLU A 1 95 ? 15.296 3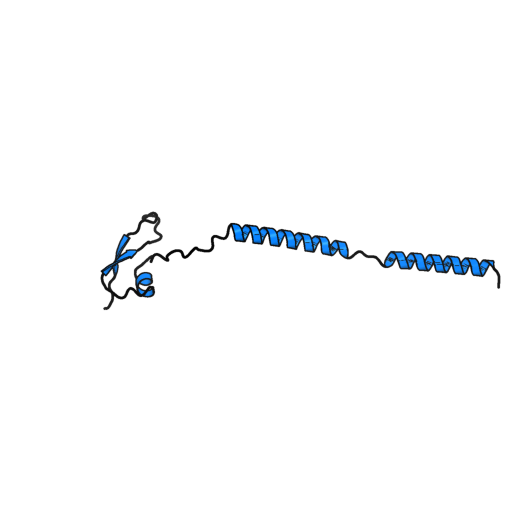.179 -18.336 1.00 96.56 95 GLU A CA 1
ATOM 744 C C . GLU A 1 95 ? 15.758 1.743 -18.585 1.00 96.56 95 GLU A C 1
ATOM 746 O O . GLU A 1 95 ? 16.903 1.387 -18.304 1.00 96.56 95 GLU A O 1
ATOM 751 N N . VAL A 1 96 ? 14.862 0.915 -19.115 1.00 95.31 96 VAL A N 1
ATOM 752 C CA . VAL A 1 96 ? 15.127 -0.486 -19.451 1.00 95.31 96 VAL A CA 1
ATOM 753 C C . VAL A 1 96 ? 14.621 -0.790 -20.851 1.00 95.31 96 VAL A C 1
ATOM 755 O O . VAL A 1 96 ? 13.572 -0.300 -21.266 1.00 95.31 96 VAL A O 1
ATOM 758 N N . PHE A 1 97 ? 15.354 -1.612 -21.597 1.00 95.94 97 PHE A N 1
ATOM 759 C CA . PHE A 1 97 ? 14.880 -2.111 -22.882 1.00 95.94 97 PHE A CA 1
ATOM 760 C C . PHE A 1 97 ? 13.974 -3.326 -22.658 1.00 95.94 97 PHE A C 1
ATOM 762 O O . PHE A 1 97 ? 14.431 -4.371 -22.194 1.00 95.94 97 PHE A O 1
ATOM 769 N N . LEU A 1 98 ? 12.692 -3.193 -22.994 1.00 95.25 98 LEU A N 1
ATOM 770 C CA . LEU A 1 98 ? 11.755 -4.310 -23.018 1.00 95.25 98 LEU A CA 1
ATOM 771 C C . LEU A 1 98 ? 11.890 -5.030 -24.358 1.00 95.25 98 LEU A C 1
ATOM 773 O O . LEU A 1 98 ? 11.775 -4.403 -25.409 1.00 95.25 98 LEU A O 1
ATOM 777 N N . ARG A 1 99 ? 12.081 -6.349 -24.324 1.00 92.94 99 ARG A N 1
ATOM 778 C CA . ARG A 1 99 ? 11.980 -7.207 -25.508 1.00 92.94 99 ARG A CA 1
ATOM 779 C C . ARG A 1 99 ? 10.617 -7.894 -25.505 1.00 92.94 99 ARG A C 1
ATOM 781 O O . ARG A 1 99 ? 10.327 -8.682 -24.612 1.00 92.94 99 ARG A O 1
ATOM 788 N N . TYR A 1 100 ? 9.804 -7.594 -26.508 1.00 89.75 100 TYR A N 1
ATOM 789 C CA . TYR A 1 100 ? 8.535 -8.251 -26.792 1.00 89.75 100 TYR A CA 1
ATOM 790 C C . TYR A 1 100 ? 8.676 -9.174 -28.009 1.00 89.75 100 TYR A C 1
ATOM 792 O O . TYR A 1 100 ? 9.143 -8.742 -29.063 1.00 89.75 100 TYR A O 1
ATOM 800 N N . GLY A 1 101 ? 8.241 -10.428 -27.867 1.00 81.81 101 GLY A N 1
ATOM 801 C CA . GLY A 1 101 ? 8.379 -11.456 -28.902 1.00 81.81 101 GLY A CA 1
ATOM 802 C C . GLY A 1 101 ? 9.746 -12.150 -28.873 1.00 81.81 101 GLY A C 1
ATOM 803 O O . GLY A 1 101 ? 10.778 -11.529 -28.593 1.00 81.81 101 GLY A O 1
ATOM 804 N N . HIS A 1 102 ? 9.728 -13.464 -29.105 1.00 60.94 102 HIS A N 1
ATOM 805 C CA . HIS A 1 102 ? 10.914 -14.317 -29.115 1.00 60.94 102 HIS A CA 1
ATOM 806 C C . HIS A 1 102 ? 11.589 -14.287 -30.487 1.00 60.94 102 HIS A C 1
ATOM 808 O O . HIS A 1 102 ? 10.881 -14.560 -31.480 1.00 60.94 102 HIS A O 1
#

Organism: Caerostris extrusa (NCBI:txid172846)

Radius of gyration: 38.99 Å; chains: 1; bounding box: 85×24×95 Å

Secondary structure (DSSP, 8-state):
--HHHHHHHHHHHHHHHHHHHHTS---THHHHHHHHHHHHHHHHHHHHHHHH-----------SSHHHHHHTT--S-EEEEE----TTTTT--EEEEE----